Protein AF-A0A7X9F4W4-F1 (afdb_monomer_lite)

pLDDT: mean 81.86, std 11.11, range [44.22, 93.44]

Secondary structure (DSSP, 8-state):
---------EEEEPPPPSSSTT-EEEEEEEE-TTS-EEEEEEEESPPPGGGSSS--S----EEEETTTEEEE--

Structure (mmCIF, N/CA/C/O backbone):
data_AF-A0A7X9F4W4-F1
#
_entry.id   AF-A0A7X9F4W4-F1
#
loop_
_atom_site.group_PDB
_atom_site.id
_atom_site.type_symbol
_atom_site.label_atom_id
_atom_site.label_alt_id
_atom_site.label_comp_id
_atom_site.label_asym_id
_atom_site.label_entity_id
_atom_site.label_seq_id
_atom_site.pdbx_PDB_ins_code
_atom_site.Cartn_x
_atom_site.Cartn_y
_atom_site.Cartn_z
_atom_site.occupancy
_atom_site.B_iso_or_equiv
_atom_site.auth_seq_id
_atom_site.auth_comp_id
_atom_site.auth_asym_id
_atom_site.auth_atom_id
_atom_site.pdbx_PDB_model_num
ATOM 1 N N . MET A 1 1 ? -7.079 17.133 36.509 1.00 44.22 1 MET A N 1
ATOM 2 C CA . MET A 1 1 ? -6.949 15.730 36.058 1.00 44.22 1 MET A CA 1
ATOM 3 C C . MET A 1 1 ? -7.270 15.687 34.567 1.00 44.22 1 MET A C 1
ATOM 5 O O . MET A 1 1 ? -8.436 15.772 34.212 1.00 44.22 1 MET A O 1
ATOM 9 N N . VAL A 1 2 ? -6.261 15.681 33.693 1.00 52.72 2 VAL A N 1
ATOM 10 C CA . VAL A 1 2 ? -6.454 15.654 32.231 1.00 52.72 2 VAL A CA 1
ATOM 11 C C . VAL A 1 2 ? -6.374 14.197 31.784 1.00 52.72 2 VAL A C 1
ATOM 13 O O . VAL A 1 2 ? -5.320 13.579 31.892 1.00 52.72 2 VAL A O 1
ATOM 16 N N . MET A 1 3 ? -7.495 13.625 31.348 1.00 55.47 3 MET A N 1
ATOM 17 C CA . MET A 1 3 ? -7.564 12.235 30.898 1.00 55.47 3 MET A CA 1
ATOM 18 C C . MET A 1 3 ? -7.267 12.180 29.393 1.00 55.47 3 MET A C 1
ATOM 20 O O . MET A 1 3 ? -8.115 12.499 28.562 1.00 55.47 3 MET A O 1
ATOM 24 N N . LEU A 1 4 ? -6.028 11.827 29.042 1.00 60.56 4 LEU A N 1
ATOM 25 C CA . LEU A 1 4 ? -5.594 11.601 27.662 1.00 60.56 4 LEU A CA 1
ATOM 26 C C . LEU A 1 4 ? -6.202 10.282 27.159 1.00 60.56 4 LEU A C 1
ATOM 28 O O . LEU A 1 4 ? -5.784 9.200 27.566 1.00 60.56 4 LEU A O 1
ATOM 32 N N . LEU A 1 5 ? -7.199 10.362 26.276 1.00 67.31 5 LEU A N 1
ATOM 33 C CA . LEU A 1 5 ? -7.746 9.195 25.579 1.00 67.31 5 LEU A CA 1
ATOM 34 C C . LEU A 1 5 ? -6.721 8.705 24.544 1.00 67.31 5 LEU A C 1
ATOM 36 O O . LEU A 1 5 ? -6.682 9.191 23.412 1.00 67.31 5 LEU A O 1
ATOM 40 N N . ALA A 1 6 ? -5.877 7.750 24.9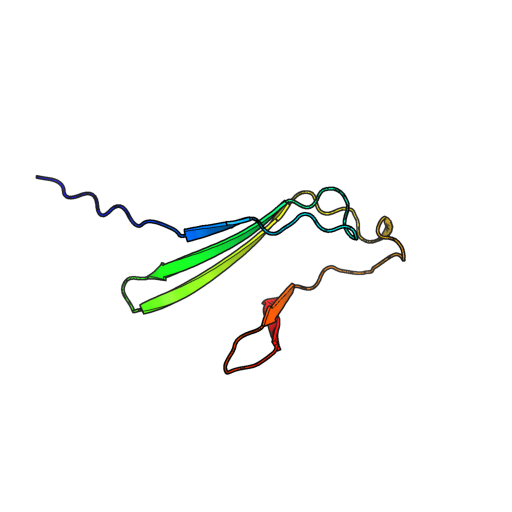31 1.00 63.69 6 ALA A N 1
ATOM 41 C CA . ALA A 1 6 ? -4.974 7.061 24.018 1.00 63.69 6 ALA A CA 1
ATOM 42 C C . ALA A 1 6 ? -5.783 6.145 23.078 1.00 63.69 6 ALA A C 1
ATOM 44 O O . ALA A 1 6 ? -6.190 5.045 23.444 1.00 63.69 6 ALA A O 1
ATOM 45 N N . SER A 1 7 ? -6.046 6.605 21.853 1.00 66.81 7 SER A N 1
ATOM 46 C CA . SER A 1 7 ? -6.604 5.761 20.790 1.00 66.81 7 SER A CA 1
ATOM 47 C C . SER A 1 7 ? -5.511 4.829 20.265 1.00 66.81 7 SER A C 1
ATOM 49 O O . SER A 1 7 ? -4.576 5.287 19.610 1.00 66.81 7 SER A O 1
ATOM 51 N N . CYS A 1 8 ? -5.636 3.524 20.506 1.00 66.31 8 CYS A N 1
ATOM 52 C CA . CYS A 1 8 ? -4.727 2.522 19.952 1.00 66.31 8 CYS A CA 1
ATOM 53 C C . CYS A 1 8 ? -5.115 2.215 18.494 1.00 66.31 8 CYS A C 1
ATOM 55 O O .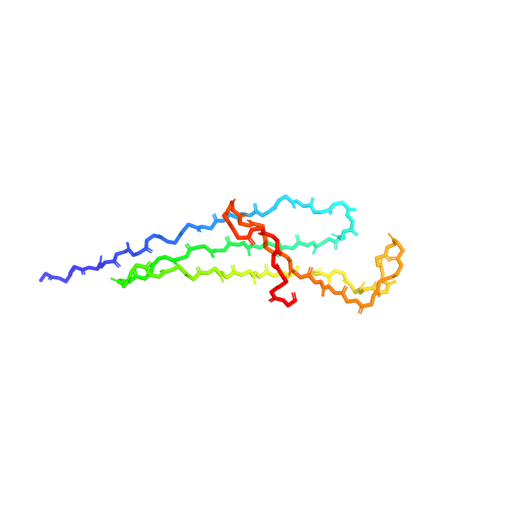 CYS A 1 8 ? -6.152 1.610 18.229 1.00 66.31 8 CYS A O 1
ATOM 57 N N . THR A 1 9 ? -4.309 2.677 17.536 1.00 73.62 9 THR A N 1
ATOM 58 C CA . THR A 1 9 ? -4.451 2.309 16.119 1.00 73.62 9 THR A CA 1
ATOM 59 C C . THR A 1 9 ? -3.848 0.924 15.907 1.00 73.62 9 THR A C 1
ATOM 61 O O . THR A 1 9 ? -2.680 0.711 16.224 1.00 73.62 9 THR A O 1
ATOM 64 N N . THR A 1 10 ? -4.610 -0.013 15.339 1.00 75.31 10 THR A N 1
ATOM 65 C CA . THR A 1 10 ? -4.078 -1.329 14.957 1.00 75.31 10 THR A CA 1
ATOM 66 C C . THR A 1 10 ? -3.592 -1.273 13.512 1.00 75.31 10 THR A C 1
ATOM 68 O O . THR A 1 10 ? -4.387 -1.105 12.584 1.00 75.31 10 THR A O 1
ATOM 71 N N . GLY A 1 11 ? -2.279 -1.386 13.326 1.00 73.19 11 GLY A N 1
ATOM 72 C CA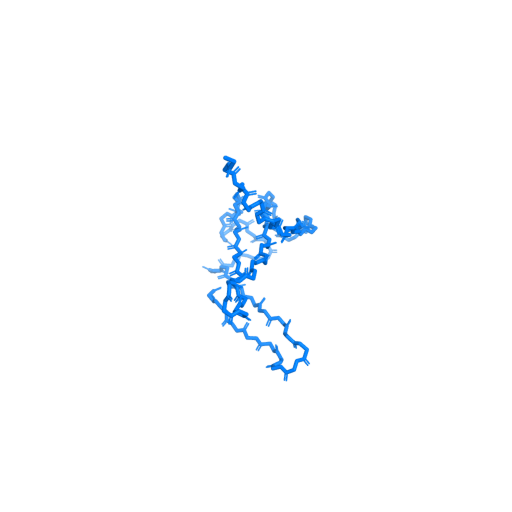 . GLY A 1 11 ? -1.647 -1.506 12.015 1.00 73.19 11 GLY A CA 1
ATOM 73 C C . GLY A 1 11 ? -1.107 -2.908 11.789 1.00 73.19 11 GLY A C 1
ATOM 74 O O . GLY A 1 11 ? -0.626 -3.538 12.728 1.00 73.19 11 GLY A O 1
ATOM 75 N N . THR A 1 12 ? -1.171 -3.382 10.548 1.00 74.69 12 THR A N 1
ATOM 76 C CA . THR A 1 12 ? -0.495 -4.612 10.129 1.00 74.69 12 THR A CA 1
ATOM 77 C C . THR A 1 12 ? 0.466 -4.308 8.985 1.00 74.69 12 THR A C 1
ATOM 79 O O . THR A 1 12 ? 0.136 -3.538 8.075 1.00 74.69 12 THR A O 1
ATOM 82 N N . LYS A 1 13 ? 1.666 -4.892 9.047 1.00 75.19 13 LYS A N 1
ATOM 83 C CA . LYS A 1 13 ? 2.598 -4.908 7.918 1.00 75.19 13 LYS A CA 1
ATOM 84 C C . LYS A 1 13 ? 2.233 -6.084 7.028 1.00 75.19 13 LYS A C 1
ATOM 86 O O . LYS A 1 13 ? 1.995 -7.183 7.531 1.00 75.19 13 LYS A O 1
ATOM 91 N N . LEU A 1 14 ? 2.158 -5.840 5.728 1.00 75.75 14 LEU A N 1
ATOM 92 C CA . LEU A 1 14 ? 1.939 -6.913 4.770 1.00 75.75 14 LEU A CA 1
ATOM 93 C C . LEU A 1 14 ? 3.249 -7.686 4.544 1.00 75.75 14 LEU A C 1
ATOM 95 O O . LEU A 1 14 ? 4.329 -7.123 4.746 1.00 75.75 14 LEU A O 1
ATOM 99 N N . PRO A 1 15 ? 3.176 -8.981 4.190 1.00 72.06 15 PRO A N 1
ATOM 100 C CA . PRO A 1 15 ? 4.358 -9.731 3.784 1.00 72.06 15 PRO A CA 1
ATOM 101 C C . PRO A 1 15 ? 4.993 -9.090 2.545 1.00 72.06 15 PRO A C 1
ATOM 103 O O . PRO A 1 15 ? 4.284 -8.537 1.707 1.00 72.06 15 PRO A O 1
ATOM 106 N N . VAL A 1 16 ? 6.320 -9.195 2.438 1.00 67.69 16 VAL A N 1
ATOM 107 C CA . VAL A 1 16 ? 7.082 -8.679 1.291 1.00 67.69 16 VAL A CA 1
ATOM 108 C C . VAL A 1 16 ? 6.638 -9.400 0.020 1.00 67.69 16 VAL A C 1
ATOM 110 O O . VAL A 1 16 ? 6.557 -10.634 -0.003 1.00 67.69 16 VAL A O 1
ATOM 113 N N . SER A 1 17 ? 6.347 -8.640 -1.033 1.00 68.75 17 SER A N 1
ATOM 114 C CA . SER A 1 17 ? 5.941 -9.197 -2.317 1.00 68.75 17 SER A CA 1
ATOM 115 C C . SER A 1 17 ? 7.144 -9.753 -3.078 1.00 68.75 17 SER A C 1
ATOM 117 O O . SER A 1 17 ? 8.156 -9.083 -3.254 1.00 68.75 17 SER A O 1
ATOM 119 N N . GLY A 1 18 ? 7.023 -10.971 -3.611 1.00 67.94 18 GLY A N 1
ATOM 120 C CA . GLY A 1 18 ? 8.029 -11.525 -4.528 1.00 67.94 18 GLY A CA 1
ATOM 121 C C . GLY A 1 18 ? 7.994 -10.903 -5.931 1.00 67.94 18 GLY A C 1
ATOM 122 O O . GLY A 1 18 ? 8.935 -11.077 -6.698 1.00 67.94 18 GLY A O 1
ATOM 123 N N . LEU A 1 19 ? 6.912 -10.193 -6.275 1.00 70.56 19 LEU A N 1
ATOM 124 C CA . LEU A 1 19 ? 6.693 -9.616 -7.607 1.00 70.56 19 LEU A CA 1
ATOM 125 C C . LEU A 1 19 ? 7.116 -8.148 -7.705 1.00 70.56 19 LEU A C 1
ATOM 127 O O . LEU A 1 19 ? 7.360 -7.655 -8.804 1.00 70.56 19 LEU A O 1
ATOM 131 N N . ILE A 1 20 ? 7.162 -7.437 -6.577 1.00 71.12 20 ILE A N 1
ATOM 132 C CA . ILE A 1 20 ? 7.470 -6.007 -6.527 1.00 71.12 20 ILE A CA 1
ATOM 133 C C . ILE A 1 20 ? 8.661 -5.836 -5.584 1.00 71.12 20 ILE A C 1
ATOM 135 O O . ILE A 1 20 ? 8.475 -5.819 -4.372 1.00 71.12 20 ILE A O 1
ATOM 139 N N . PRO A 1 21 ? 9.890 -5.731 -6.109 1.00 62.62 21 PRO A N 1
ATOM 140 C CA . PRO A 1 21 ? 11.061 -5.531 -5.272 1.00 62.62 21 PRO A CA 1
ATOM 141 C C . PRO A 1 21 ? 10.966 -4.187 -4.530 1.00 62.62 21 PRO A C 1
ATOM 143 O O . PRO A 1 21 ? 10.682 -3.168 -5.160 1.00 62.62 21 PRO A O 1
ATOM 146 N N . ALA A 1 22 ? 11.279 -4.191 -3.229 1.00 62.72 22 ALA A N 1
ATOM 147 C CA . ALA A 1 22 ? 11.331 -3.022 -2.337 1.00 62.72 22 ALA A CA 1
ATOM 148 C C . ALA A 1 22 ? 9.974 -2.391 -1.964 1.00 62.72 22 ALA A C 1
ATOM 150 O O . ALA A 1 22 ? 9.851 -1.173 -1.902 1.00 62.72 22 ALA A O 1
ATOM 151 N N . ASP A 1 23 ? 8.954 -3.192 -1.664 1.00 69.81 23 ASP A N 1
ATOM 152 C CA . ASP A 1 23 ? 7.647 -2.694 -1.248 1.00 69.81 23 ASP A CA 1
ATOM 153 C C . ASP A 1 23 ? 7.485 -2.601 0.281 1.00 69.81 23 ASP A C 1
ATOM 155 O O . ASP A 1 23 ? 7.557 -3.583 1.015 1.00 69.81 23 ASP A O 1
ATOM 159 N N . ASP A 1 24 ? 7.193 -1.396 0.772 1.00 81.88 24 ASP A N 1
ATOM 160 C CA . ASP A 1 24 ? 6.745 -1.175 2.147 1.00 81.88 24 ASP A 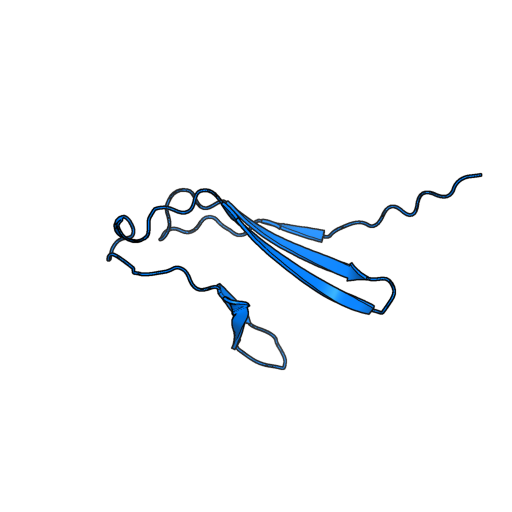CA 1
ATOM 161 C C . ASP A 1 24 ? 5.245 -0.875 2.134 1.00 81.88 24 ASP A C 1
ATOM 163 O O . ASP A 1 24 ? 4.825 0.283 2.005 1.00 81.88 24 ASP A O 1
ATOM 167 N N . ILE A 1 25 ? 4.422 -1.920 2.257 1.00 85.00 25 ILE A N 1
ATOM 168 C CA . ILE A 1 25 ? 2.961 -1.785 2.266 1.00 85.00 25 ILE A CA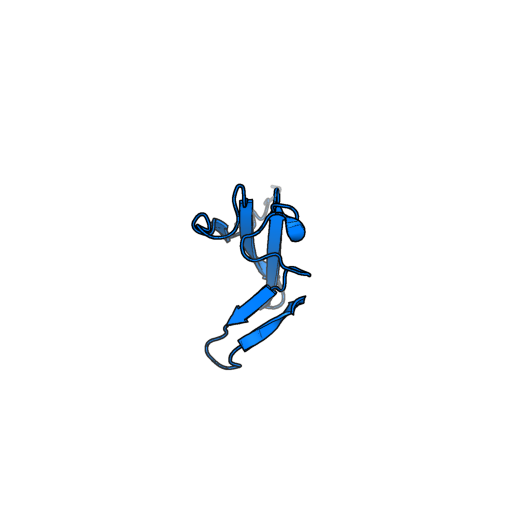 1
ATOM 169 C C . ILE A 1 25 ? 2.417 -1.928 3.690 1.00 85.00 25 ILE A C 1
ATOM 171 O O . ILE A 1 25 ? 2.627 -2.926 4.383 1.00 85.00 25 ILE A O 1
ATOM 175 N N . THR A 1 26 ? 1.687 -0.909 4.139 1.00 87.00 26 THR A N 1
ATOM 176 C CA . THR A 1 26 ? 1.034 -0.874 5.452 1.00 87.00 26 THR A CA 1
ATOM 177 C C . THR A 1 26 ? -0.459 -0.638 5.294 1.00 87.00 26 THR A C 1
ATOM 179 O O . THR A 1 26 ? -0.873 0.270 4.573 1.00 87.00 26 THR A O 1
ATOM 182 N N . ALA A 1 27 ? -1.259 -1.411 6.028 1.00 87.75 27 ALA A N 1
ATOM 183 C CA . ALA A 1 27 ? -2.693 -1.195 6.160 1.00 87.75 27 ALA A CA 1
ATOM 184 C C . ALA A 1 27 ? -3.029 -0.839 7.614 1.00 87.75 27 ALA A C 1
ATOM 186 O O . ALA A 1 27 ? -2.746 -1.601 8.546 1.00 87.75 27 ALA A O 1
ATOM 187 N N . LEU A 1 28 ? -3.635 0.330 7.812 1.00 89.25 28 LEU A N 1
ATOM 188 C CA . LEU A 1 28 ? -4.110 0.805 9.107 1.00 89.25 28 LEU A CA 1
ATOM 189 C C . LEU A 1 28 ? -5.629 0.769 9.142 1.00 89.25 28 LEU A C 1
ATOM 191 O O . LEU A 1 28 ? -6.293 1.269 8.235 1.00 89.25 28 LEU A O 1
ATOM 195 N N . LYS A 1 29 ? -6.173 0.228 10.229 1.00 88.25 29 LYS A N 1
ATOM 196 C CA . LYS A 1 29 ? -7.602 0.280 10.515 1.00 88.25 29 LYS A CA 1
ATOM 197 C C . LYS A 1 29 ? -7.823 1.145 11.743 1.00 88.25 29 LYS A C 1
ATOM 199 O O . LYS A 1 29 ? -7.332 0.828 12.827 1.00 88.25 29 LYS A O 1
ATOM 204 N N . LYS A 1 30 ? -8.606 2.208 11.587 1.00 90.25 30 LYS A N 1
ATOM 205 C CA . LYS A 1 30 ? -9.020 3.081 12.684 1.00 90.25 30 LYS A CA 1
ATOM 206 C C . LYS A 1 30 ? -10.536 3.079 12.792 1.00 90.25 30 LYS A C 1
ATOM 208 O O . LYS A 1 30 ? -11.223 3.209 11.786 1.00 90.25 30 LYS A O 1
ATOM 213 N N . LYS A 1 31 ? -11.045 2.930 14.012 1.00 91.00 31 LYS A N 1
ATOM 214 C CA . LYS A 1 31 ? -12.464 3.112 14.315 1.00 91.00 31 LYS A CA 1
ATOM 215 C C . LYS A 1 31 ? -12.654 4.509 14.896 1.00 91.00 31 LYS A C 1
ATOM 217 O O . LYS A 1 31 ? -11.895 4.901 15.784 1.00 91.00 31 LYS A O 1
ATOM 222 N N . ASP A 1 32 ? -13.605 5.270 14.374 1.00 88.00 32 ASP A N 1
ATOM 223 C CA . ASP A 1 32 ? -13.938 6.587 14.911 1.00 88.00 32 ASP A CA 1
ATOM 224 C C . ASP A 1 32 ? -14.938 6.491 16.082 1.00 88.00 32 ASP A C 1
ATOM 226 O O . ASP A 1 32 ? -15.383 5.408 16.476 1.00 88.00 32 ASP A O 1
ATOM 230 N N . LYS A 1 33 ? -15.288 7.644 16.663 1.00 90.94 33 LYS A N 1
ATOM 231 C CA . LYS A 1 33 ? -16.255 7.724 17.770 1.00 90.94 33 LYS A CA 1
ATOM 232 C C . LYS A 1 33 ? -17.704 7.440 17.341 1.00 90.94 33 LYS A C 1
ATOM 234 O O . LYS A 1 33 ? -18.545 7.229 18.207 1.00 90.94 33 LYS A O 1
ATOM 239 N N . HIS A 1 34 ? -17.989 7.420 16.040 1.00 91.00 34 HIS A N 1
ATOM 240 C CA . HIS A 1 34 ? -19.311 7.197 15.450 1.00 91.00 34 HIS A CA 1
ATOM 241 C C . HIS A 1 34 ? -19.463 5.782 14.868 1.00 91.00 34 HIS A C 1
ATOM 243 O O . HIS A 1 34 ? -20.402 5.518 14.127 1.00 91.00 34 HIS A O 1
ATOM 249 N N . ASN A 1 35 ? -18.566 4.858 15.230 1.00 87.44 35 ASN A N 1
ATOM 250 C CA . ASN A 1 35 ? -18.521 3.480 14.741 1.00 87.44 35 ASN A CA 1
ATOM 251 C C . ASN A 1 35 ? -18.206 3.306 13.246 1.00 87.44 35 ASN A C 1
ATOM 253 O O . ASN A 1 35 ? -18.353 2.194 12.738 1.00 87.44 35 ASN A O 1
ATOM 257 N N . ASN A 1 36 ? -17.682 4.325 12.570 1.00 87.44 36 ASN A N 1
ATOM 258 C CA . ASN A 1 36 ? -17.162 4.167 11.217 1.00 87.44 36 ASN A CA 1
ATOM 259 C C . ASN A 1 36 ? -15.734 3.619 11.251 1.00 87.44 36 ASN A C 1
ATOM 261 O O . ASN A 1 36 ? -14.953 3.897 12.169 1.00 87.44 36 ASN A O 1
ATOM 265 N N . TYR A 1 37 ? -15.379 2.862 10.215 1.00 86.94 37 TYR A N 1
ATOM 266 C CA . TYR A 1 37 ? -14.023 2.371 10.010 1.00 86.94 37 TYR A CA 1
ATOM 267 C C . TYR A 1 37 ? -13.346 3.153 8.888 1.00 86.94 37 TYR A C 1
ATOM 269 O O . TYR A 1 37 ? -13.839 3.199 7.766 1.00 86.94 37 TYR A O 1
ATOM 277 N N . THR A 1 38 ? -12.178 3.716 9.178 1.00 88.50 38 THR A N 1
ATOM 278 C CA . THR A 1 38 ? -11.260 4.240 8.168 1.00 88.50 38 THR A CA 1
ATOM 279 C C . THR A 1 38 ? -10.162 3.214 7.936 1.00 88.50 38 THR A C 1
ATOM 281 O O . THR A 1 38 ? -9.451 2.827 8.870 1.00 88.50 38 THR A O 1
ATOM 284 N N . LEU A 1 39 ? -10.028 2.781 6.685 1.00 87.00 39 LEU A N 1
ATOM 285 C CA . LEU A 1 39 ? -8.907 1.979 6.216 1.00 87.00 39 LEU A CA 1
ATOM 286 C C . LEU A 1 39 ? -7.928 2.908 5.495 1.00 87.00 39 LEU A C 1
ATOM 288 O O . LEU A 1 39 ? -8.317 3.622 4.576 1.00 87.00 39 LEU A O 1
ATOM 292 N N . SER A 1 40 ? -6.669 2.920 5.921 1.00 89.56 40 SER A N 1
ATOM 293 C CA . SER A 1 40 ? -5.601 3.669 5.255 1.00 89.56 40 SER A CA 1
ATOM 294 C C . SER A 1 40 ? -4.556 2.694 4.747 1.00 89.56 40 SER A C 1
ATOM 296 O O . SER A 1 40 ? -3.940 1.981 5.540 1.00 89.56 40 SER A O 1
ATOM 298 N N . VAL A 1 41 ? -4.370 2.664 3.431 1.00 88.19 41 VAL A N 1
ATOM 299 C CA . VAL A 1 41 ? -3.369 1.832 2.764 1.00 88.19 41 VAL A CA 1
ATOM 300 C C . VAL A 1 41 ? -2.265 2.744 2.252 1.00 88.19 41 VAL A C 1
ATOM 302 O O . VAL A 1 41 ? -2.529 3.690 1.515 1.00 88.19 41 VAL A O 1
ATOM 305 N N . THR A 1 42 ? -1.033 2.459 2.653 1.00 88.88 42 THR A N 1
ATOM 306 C CA . THR A 1 42 ? 0.148 3.212 2.233 1.00 88.88 42 THR A CA 1
ATOM 307 C C . THR A 1 42 ? 1.141 2.241 1.625 1.00 88.88 42 THR A C 1
ATOM 309 O O . THR A 1 42 ? 1.581 1.321 2.311 1.00 88.88 42 THR A O 1
ATOM 312 N N . ALA A 1 43 ? 1.513 2.475 0.370 1.00 87.19 43 ALA A N 1
ATOM 313 C CA . ALA A 1 43 ? 2.579 1.756 -0.311 1.00 87.19 43 ALA A CA 1
ATOM 314 C C . ALA A 1 43 ? 3.744 2.716 -0.568 1.00 87.19 43 ALA A C 1
ATOM 316 O O . ALA A 1 43 ? 3.561 3.780 -1.162 1.00 87.19 43 ALA A O 1
ATOM 317 N N . LYS A 1 44 ? 4.933 2.369 -0.077 1.00 87.00 44 LYS A N 1
ATOM 318 C CA . LYS A 1 44 ? 6.164 3.142 -0.274 1.00 87.00 44 LYS A CA 1
ATOM 319 C C . LYS A 1 44 ? 7.198 2.302 -1.000 1.00 87.00 44 LYS A C 1
ATOM 321 O O . LYS A 1 44 ? 7.141 1.077 -0.955 1.00 87.00 44 LYS A O 1
ATOM 326 N N . ASN A 1 45 ? 8.137 2.998 -1.639 1.00 87.06 45 ASN A N 1
ATOM 327 C CA . ASN A 1 45 ? 9.303 2.410 -2.298 1.00 87.06 45 ASN A CA 1
ATOM 328 C C . ASN A 1 45 ? 8.975 1.433 -3.443 1.00 87.06 45 ASN A C 1
ATOM 330 O O . ASN A 1 45 ? 9.868 0.746 -3.926 1.00 87.06 45 ASN A O 1
ATOM 334 N N . LEU A 1 46 ? 7.727 1.436 -3.936 1.00 86.81 46 LEU A N 1
ATOM 335 C CA . LEU A 1 46 ? 7.314 0.609 -5.065 1.00 86.81 46 LEU A CA 1
ATOM 336 C C . LEU A 1 46 ? 8.260 0.811 -6.250 1.00 86.81 46 LEU A C 1
ATOM 338 O O . LEU A 1 46 ? 8.530 1.944 -6.661 1.00 86.81 46 LEU A O 1
ATOM 342 N N . ALA A 1 47 ? 8.725 -0.299 -6.823 1.00 87.38 47 ALA A N 1
ATOM 343 C CA . ALA A 1 47 ? 9.465 -0.269 -8.072 1.00 87.38 47 ALA A CA 1
ATOM 344 C C . ALA A 1 47 ? 8.662 0.469 -9.159 1.00 87.38 47 ALA A C 1
ATOM 346 O O . ALA A 1 47 ? 7.429 0.448 -9.179 1.00 87.38 47 ALA A O 1
ATOM 347 N N . SER A 1 48 ? 9.358 1.113 -10.093 1.00 88.88 48 SER A N 1
ATOM 348 C CA . SER A 1 48 ? 8.691 1.682 -11.265 1.00 88.88 48 SER A CA 1
ATOM 349 C C . SER A 1 48 ? 8.017 0.572 -12.084 1.00 88.88 48 SER A C 1
ATOM 351 O O . SER A 1 48 ? 8.552 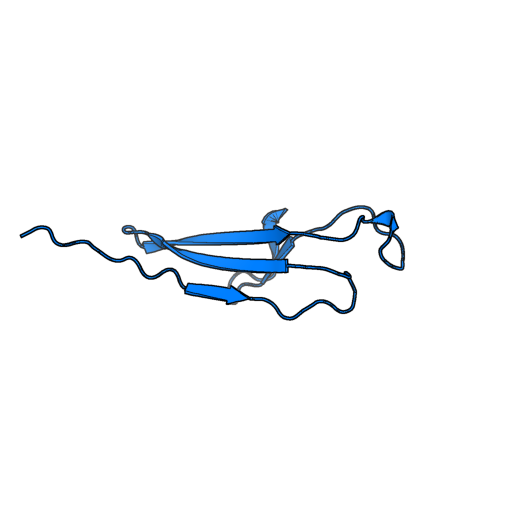-0.534 -12.182 1.00 88.88 48 SER A O 1
ATOM 353 N N . VAL A 1 49 ? 6.833 0.835 -12.646 1.00 89.88 49 VAL A N 1
ATOM 354 C CA . VAL A 1 49 ? 5.978 -0.199 -13.273 1.00 89.88 49 VAL A CA 1
ATOM 355 C C . VAL A 1 49 ? 6.609 -0.861 -14.505 1.00 89.88 49 VAL A C 1
ATOM 357 O O . VAL A 1 49 ? 6.327 -2.022 -14.792 1.00 89.88 49 VAL A O 1
ATOM 360 N N . ASP A 1 50 ? 7.510 -0.161 -15.188 1.00 90.81 50 ASP A N 1
ATOM 361 C CA . ASP A 1 50 ? 8.346 -0.643 -16.294 1.00 90.81 50 ASP A CA 1
ATOM 362 C C . ASP A 1 50 ? 9.453 -1.613 -15.849 1.00 90.81 50 ASP A C 1
ATOM 364 O O . ASP A 1 50 ? 9.960 -2.374 -16.668 1.00 90.81 50 ASP A O 1
ATOM 368 N N . ARG A 1 51 ? 9.804 -1.619 -14.555 1.00 87.38 51 ARG A N 1
ATOM 369 C CA . ARG A 1 51 ? 10.823 -2.503 -13.963 1.00 87.38 51 ARG A CA 1
ATOM 370 C C . ARG A 1 51 ? 10.250 -3.785 -13.354 1.00 87.38 51 ARG A C 1
ATOM 372 O O . ARG A 1 51 ? 11.027 -4.629 -12.912 1.00 87.38 51 ARG A O 1
ATOM 379 N N . ILE A 1 52 ? 8.926 -3.922 -13.284 1.00 87.12 52 ILE A N 1
ATOM 380 C CA . ILE A 1 52 ? 8.270 -5.182 -12.908 1.00 87.12 52 ILE A CA 1
ATOM 381 C C . ILE A 1 52 ? 8.352 -6.132 -14.103 1.00 87.12 52 ILE A C 1
ATOM 383 O O . ILE A 1 52 ? 8.123 -5.695 -15.222 1.00 87.12 52 ILE A O 1
ATOM 387 N N . ASP A 1 53 ? 8.628 -7.418 -13.885 1.00 83.44 53 ASP A N 1
ATOM 388 C CA . ASP A 1 53 ? 8.600 -8.430 -14.947 1.00 83.44 53 ASP A CA 1
ATOM 389 C C . ASP A 1 53 ? 7.333 -9.304 -14.838 1.00 83.44 53 ASP A C 1
ATOM 391 O O . ASP A 1 53 ? 7.119 -9.951 -13.808 1.00 83.44 53 ASP A O 1
ATOM 395 N N . PRO A 1 54 ? 6.449 -9.319 -15.854 1.00 87.25 54 PRO A N 1
ATOM 396 C CA . PRO A 1 54 ? 6.498 -8.512 -17.076 1.00 87.25 54 PRO A CA 1
ATOM 397 C C . PRO A 1 54 ? 6.065 -7.063 -16.829 1.00 87.25 54 PRO A C 1
ATOM 399 O O . PRO A 1 54 ? 5.222 -6.811 -15.960 1.00 87.25 54 PRO A O 1
ATOM 402 N N . ALA A 1 55 ? 6.583 -6.138 -17.649 1.00 90.19 55 ALA A N 1
ATOM 403 C CA . ALA A 1 55 ? 6.342 -4.698 -17.522 1.00 90.19 55 ALA A CA 1
ATOM 404 C C . ALA A 1 55 ? 4.847 -4.374 -17.395 1.00 90.19 55 ALA A C 1
ATOM 406 O O . ALA A 1 55 ? 4.004 -4.873 -18.152 1.00 90.19 55 ALA A O 1
ATOM 407 N N . LYS A 1 56 ? 4.508 -3.534 -16.414 1.00 91.31 56 LYS A N 1
ATOM 408 C CA . LYS A 1 56 ? 3.135 -3.128 -16.088 1.00 91.31 56 LYS A CA 1
ATOM 409 C C . LYS A 1 56 ? 2.915 -1.651 -16.405 1.00 91.31 56 LYS A C 1
ATOM 411 O O . LYS A 1 56 ? 3.844 -0.907 -16.695 1.00 91.31 56 LYS A O 1
ATOM 416 N N . LYS A 1 57 ? 1.648 -1.231 -16.360 1.00 93.19 57 LYS A N 1
ATOM 417 C CA . LYS A 1 57 ? 1.238 0.157 -16.644 1.00 93.19 57 LYS A CA 1
ATOM 418 C C . LYS A 1 57 ? 0.859 0.948 -15.398 1.00 93.19 57 LYS A C 1
ATOM 420 O O . LYS A 1 57 ? 1.032 2.157 -15.375 1.00 93.19 57 LYS A O 1
ATOM 425 N N . THR A 1 58 ? 0.309 0.279 -14.390 1.00 91.50 58 THR A N 1
ATOM 426 C CA . THR A 1 58 ? -0.159 0.919 -13.161 1.00 91.50 58 THR A CA 1
ATOM 427 C C . THR A 1 58 ? -0.225 -0.096 -12.032 1.00 91.50 58 THR A C 1
ATOM 429 O O . THR A 1 58 ? -0.350 -1.300 -12.276 1.00 91.50 58 THR A O 1
ATOM 432 N N . TYR A 1 59 ? -0.186 0.411 -10.807 1.00 89.19 59 TYR A N 1
ATOM 433 C CA . TYR A 1 59 ? -0.641 -0.316 -9.632 1.00 89.19 59 TYR A CA 1
ATOM 434 C C . TYR A 1 59 ? -2.146 -0.126 -9.466 1.00 89.19 59 TYR A C 1
ATOM 436 O O . TYR A 1 59 ? -2.687 0.896 -9.884 1.00 89.19 59 TYR A O 1
ATOM 444 N N . VAL A 1 60 ? -2.801 -1.133 -8.895 1.00 91.19 60 VAL A N 1
ATOM 445 C CA . VAL A 1 60 ? -4.227 -1.109 -8.566 1.00 91.19 60 VAL A CA 1
ATOM 446 C C . VAL A 1 60 ? -4.402 -1.798 -7.223 1.00 91.19 60 VAL A C 1
ATOM 448 O O . VAL A 1 60 ? -3.864 -2.889 -7.011 1.00 91.19 60 VAL A O 1
ATOM 451 N N . VAL A 1 61 ? -5.160 -1.185 -6.328 1.00 89.00 61 VAL A N 1
ATOM 452 C CA . VAL A 1 61 ? -5.462 -1.694 -4.999 1.00 89.00 61 VAL A CA 1
ATOM 453 C C . VAL A 1 61 ? -6.875 -2.265 -4.983 1.00 89.00 61 VAL A C 1
ATOM 455 O O . VAL A 1 61 ? -7.857 -1.638 -5.386 1.00 89.00 61 VAL A O 1
ATOM 458 N N . TRP A 1 62 ? -6.966 -3.489 -4.474 1.00 91.25 62 TRP A N 1
ATOM 459 C CA . TRP A 1 62 ? -8.217 -4.215 -4.308 1.00 91.25 62 TRP A CA 1
ATOM 460 C C . TRP A 1 62 ? -8.442 -4.525 -2.835 1.00 91.25 62 TRP A C 1
ATOM 462 O O . TRP A 1 62 ? -7.509 -4.882 -2.112 1.00 91.25 62 TRP A O 1
ATOM 472 N N . VAL A 1 63 ? -9.692 -4.431 -2.395 1.00 88.94 63 VAL A N 1
ATOM 473 C CA . VAL A 1 63 ? -10.124 -4.862 -1.067 1.00 88.94 63 VAL A CA 1
ATOM 474 C C . VAL A 1 63 ? -11.067 -6.045 -1.207 1.00 88.94 63 VAL A C 1
ATOM 476 O O . VAL A 1 63 ? -11.977 -6.024 -2.029 1.00 88.94 63 VAL A O 1
ATOM 479 N N . VAL A 1 64 ? -10.851 -7.085 -0.402 1.00 90.00 64 VAL A N 1
ATOM 480 C CA . VAL A 1 64 ? -11.771 -8.222 -0.302 1.00 90.00 64 VAL A CA 1
ATOM 481 C C . VAL A 1 64 ? -12.480 -8.137 1.037 1.00 90.00 64 VAL A C 1
ATOM 483 O O . VAL A 1 64 ? -11.851 -8.179 2.096 1.00 90.00 64 VAL A O 1
ATOM 486 N N . THR A 1 65 ? -13.799 -8.012 0.992 1.00 87.69 65 THR A N 1
ATOM 487 C CA . THR A 1 65 ? -14.660 -8.018 2.169 1.00 87.69 65 THR A CA 1
ATOM 488 C C . THR A 1 65 ? -15.422 -9.337 2.238 1.00 87.69 65 THR A C 1
ATOM 490 O O . THR A 1 65 ? -15.700 -9.972 1.223 1.00 87.69 65 THR A O 1
ATOM 493 N N . LYS A 1 66 ? -15.776 -9.765 3.454 1.00 88.25 66 LYS A N 1
ATOM 494 C CA . LYS A 1 66 ? -16.520 -11.018 3.646 1.00 88.25 66 LYS A CA 1
ATOM 495 C C . LYS A 1 66 ? -17.927 -10.975 3.041 1.00 88.25 66 LYS A C 1
ATOM 497 O O . LYS A 1 66 ? -18.400 -12.003 2.578 1.00 88.25 66 LYS A O 1
ATOM 502 N N . ASN A 1 67 ? -18.573 -9.808 3.070 1.00 89.25 67 ASN A N 1
ATOM 503 C CA . ASN A 1 67 ? -19.997 -9.676 2.752 1.00 89.25 67 ASN A CA 1
ATOM 504 C C . ASN A 1 67 ? -20.259 -8.978 1.410 1.00 89.25 67 ASN A C 1
ATOM 506 O O . ASN A 1 67 ? -21.293 -9.227 0.805 1.00 89.25 67 ASN A O 1
ATOM 510 N N . GLU A 1 68 ? -19.348 -8.118 0.945 1.00 85.38 68 GLU A N 1
ATOM 511 C CA . GLU A 1 68 ? -19.538 -7.292 -0.262 1.00 85.38 68 GLU A CA 1
ATOM 512 C C . GLU A 1 68 ? -18.596 -7.705 -1.407 1.00 85.38 68 GLU A C 1
ATOM 514 O O . GLU A 1 68 ? -18.598 -7.100 -2.474 1.00 85.38 68 GLU A O 1
ATOM 519 N N . GLY A 1 69 ? -17.788 -8.753 -1.209 1.00 91.19 69 GLY A N 1
ATOM 520 C CA . GLY A 1 69 ? -16.884 -9.279 -2.228 1.00 91.19 69 GLY A CA 1
ATOM 521 C C . GLY A 1 69 ? -15.653 -8.400 -2.458 1.00 91.19 69 GLY A C 1
ATOM 522 O O . GLY A 1 69 ? -15.101 -7.819 -1.519 1.00 91.19 69 GLY A O 1
ATOM 523 N N . THR A 1 70 ? -15.179 -8.362 -3.705 1.00 93.44 70 THR A N 1
ATOM 524 C CA . THR A 1 70 ? -13.951 -7.661 -4.106 1.00 93.44 70 THR A CA 1
ATOM 525 C C . THR A 1 70 ? -14.272 -6.298 -4.715 1.00 93.44 70 THR A C 1
ATOM 527 O O . THR A 1 70 ? -14.985 -6.220 -5.711 1.00 93.44 70 THR A O 1
ATOM 530 N N . GLY A 1 71 ? -13.703 -5.231 -4.154 1.00 90.94 71 GLY A N 1
ATOM 531 C CA . GLY A 1 71 ? -13.842 -3.859 -4.646 1.00 90.94 71 GLY A CA 1
ATOM 532 C C . GLY A 1 71 ? -12.506 -3.253 -5.072 1.00 90.94 71 GLY A C 1
ATOM 533 O O . GLY A 1 71 ? -11.481 -3.491 -4.432 1.00 90.94 71 GLY A O 1
ATOM 534 N N . ASN A 1 72 ? -12.520 -2.464 -6.148 1.00 90.38 72 ASN A N 1
ATOM 535 C CA . ASN A 1 72 ? -11.401 -1.608 -6.549 1.00 90.38 72 ASN A CA 1
ATOM 536 C C . ASN A 1 72 ? -11.420 -0.324 -5.710 1.00 90.38 72 ASN A C 1
ATOM 538 O O . ASN A 1 72 ? -12.486 0.274 -5.566 1.00 90.38 72 ASN A O 1
ATOM 542 N N . ILE A 1 73 ? -10.277 0.101 -5.172 1.00 88.94 73 ILE A N 1
ATOM 543 C CA . ILE A 1 73 ? -10.188 1.309 -4.333 1.00 88.94 73 ILE A CA 1
ATOM 544 C C . ILE A 1 73 ? -9.134 2.315 -4.820 1.00 88.94 73 ILE A C 1
ATOM 546 O O . ILE A 1 73 ? -8.745 3.200 -4.055 1.00 88.94 73 ILE A O 1
ATOM 550 N N . GLY A 1 74 ? -8.712 2.198 -6.084 1.00 83.75 74 GLY A N 1
ATOM 551 C CA . GLY A 1 74 ? -7.655 3.009 -6.700 1.00 83.75 74 GLY A CA 1
ATOM 552 C C . GLY A 1 74 ? -6.450 2.188 -7.113 1.00 83.75 74 GLY A C 1
ATOM 553 O O . GLY A 1 74 ? -5.981 1.380 -6.289 1.00 83.75 74 GLY A O 1
#

Sequence (74 aa):
MVMLLASCTTGTKLPVSGLIPADDITALKKKDKHNNYTLSVTAKNLASVDRIDPAKKTYVVWVVTKNEGTGNIG

Radius of gyration: 16.51 Å; chains: 1; bounding box: 31×27×54 Å

Foldseek 3Di:
DDDDPDQDKDKDWDPDDPQWPPWGWIWIWGADPVRDIDIDIDIPPTDDQVPGVVRDDDDWDWDADPPPGIDTDD